Protein AF-A0A9N8MBY2-F1 (afdb_monomer_lite)

Secondary structure (DSSP, 8-state):
---S-SSHHHHHHHHT-TT--HHHHHHEEEEEEEEEEGGGTS---TTS-SEEEEEE-TTHHHHSS-TTHHHHTTGGGG-SSS--------TTSS-EEEEEETTTEEEEEEEETTEEEEEEEEEETTEEEEEEEEE---

Organism: Xanthomonas campestris pv. juglandis (NCBI:txid195709)

Radius of gyration: 15.11 Å; chains: 1; bounding box: 39×31×39 Å

Foldseek 3Di:
DDFQDLQPLSLLVQCLDPVDVPSVQVQADAFAKEKEQPVVPDDDDPPDDRIDIDTHHDCRNVPPDNSNQCVQQVVSVVSPPDDDDFDQDGNVRWTWDWDQDPQRKIWIWTHDDQQIWIFIWHDDPSHIHGRYIYGRRD

pLDDT: mean 80.72, std 13.34, range [42.59, 94.88]

Structure (mmCIF, N/CA/C/O backbone):
data_AF-A0A9N8MBY2-F1
#
_entry.id   AF-A0A9N8MBY2-F1
#
loop_
_atom_site.group_PDB
_atom_site.id
_atom_site.type_symbol
_atom_site.label_atom_id
_atom_site.label_alt_id
_atom_site.label_comp_id
_atom_site.label_asym_id
_atom_site.label_entity_id
_atom_site.label_seq_id
_atom_site.pdbx_PDB_ins_code
_atom_site.Cartn_x
_atom_site.Cartn_y
_atom_site.Cartn_z
_atom_site.occupancy
_atom_site.B_iso_or_equiv
_atom_site.auth_seq_id
_atom_site.auth_comp_id
_atom_site.auth_asym_id
_atom_site.auth_atom_id
_atom_site.pdbx_PDB_model_num
ATOM 1 N N . MET A 1 1 ? 0.343 3.918 19.595 1.00 65.56 1 MET A N 1
ATOM 2 C CA . MET A 1 1 ? -0.724 4.182 18.604 1.00 65.56 1 MET A CA 1
ATOM 3 C C . MET A 1 1 ? -1.825 3.151 18.801 1.00 65.56 1 MET A C 1
ATOM 5 O O . MET A 1 1 ? -1.483 2.016 19.108 1.00 65.56 1 MET A O 1
ATOM 9 N N . SER A 1 2 ? -3.103 3.513 18.666 1.00 85.31 2 SER A N 1
ATOM 10 C CA . SER A 1 2 ? -4.199 2.530 18.703 1.00 85.31 2 SER A CA 1
ATOM 11 C C . SER A 1 2 ? -4.466 1.974 17.305 1.00 85.31 2 SER A C 1
ATOM 13 O O . SER A 1 2 ? -4.315 2.693 16.319 1.00 85.31 2 SER A O 1
ATOM 15 N N . CYS A 1 3 ? -4.862 0.707 17.228 1.00 89.00 3 CYS A N 1
ATOM 16 C CA . CYS A 1 3 ? -5.259 0.050 15.989 1.00 89.00 3 CYS A CA 1
ATOM 17 C C . CYS A 1 3 ? -6.466 0.766 15.353 1.00 89.00 3 CYS A C 1
ATOM 19 O O . CYS A 1 3 ? -7.498 0.871 16.020 1.00 89.00 3 CYS A O 1
ATOM 21 N N . PRO A 1 4 ? -6.407 1.223 14.091 1.00 87.00 4 PRO A N 1
ATOM 22 C CA . PRO A 1 4 ? -7.522 1.908 13.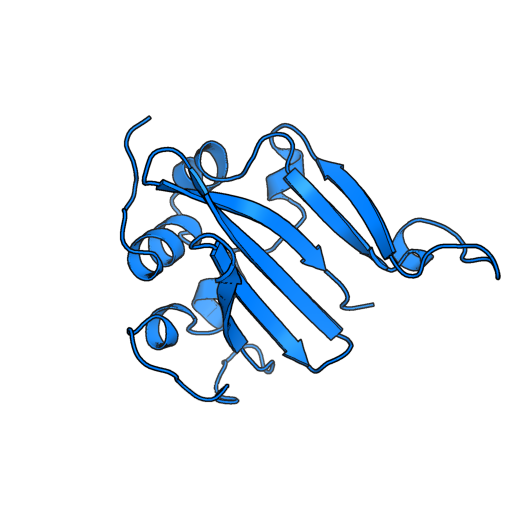440 1.00 87.00 4 PRO A CA 1
ATOM 23 C C . PRO A 1 4 ? -8.686 0.951 13.171 1.00 87.00 4 PRO A C 1
ATOM 25 O O . PRO A 1 4 ? -9.839 1.358 13.282 1.00 87.00 4 PRO A O 1
ATOM 28 N N . SER A 1 5 ? -8.393 -0.312 12.842 1.00 88.50 5 SER A N 1
ATOM 29 C CA . SER A 1 5 ? -9.358 -1.408 12.794 1.00 88.50 5 SER A CA 1
ATOM 30 C C . SER A 1 5 ? -8.650 -2.764 12.710 1.00 88.50 5 SER A C 1
ATOM 32 O O . SER A 1 5 ? -7.564 -2.876 12.139 1.00 88.50 5 SER A O 1
ATOM 34 N N . LYS A 1 6 ? -9.296 -3.805 13.248 1.00 88.81 6 LYS A N 1
ATOM 35 C CA . LYS A 1 6 ? -8.918 -5.211 13.021 1.00 88.81 6 LYS A CA 1
ATOM 36 C C . LYS A 1 6 ? -9.553 -5.778 11.750 1.00 88.81 6 LYS A C 1
ATOM 38 O O . LYS A 1 6 ? -9.030 -6.740 11.187 1.00 88.81 6 LYS A O 1
ATOM 43 N N . ASP A 1 7 ? -10.667 -5.197 11.315 1.00 88.25 7 ASP A N 1
ATOM 44 C CA . ASP A 1 7 ? -11.311 -5.507 10.043 1.00 88.25 7 ASP A CA 1
ATOM 45 C C . ASP A 1 7 ? -10.541 -4.845 8.891 1.00 88.25 7 ASP A C 1
ATOM 47 O O . ASP A 1 7 ? -10.187 -3.665 8.971 1.00 88.25 7 ASP A O 1
ATOM 51 N N . PHE A 1 8 ? -10.258 -5.616 7.839 1.00 86.75 8 PHE A N 1
ATOM 52 C CA . PHE A 1 8 ? -9.413 -5.161 6.735 1.00 86.75 8 PHE A CA 1
ATOM 53 C C . PHE A 1 8 ? -10.098 -4.078 5.896 1.00 86.75 8 PHE A C 1
ATOM 55 O O . PHE A 1 8 ? -9.465 -3.075 5.575 1.00 86.75 8 PHE A O 1
ATOM 62 N N . GLY A 1 9 ? -11.395 -4.221 5.605 1.00 85.56 9 GLY A N 1
ATOM 63 C CA . GLY A 1 9 ? -12.136 -3.243 4.802 1.00 85.56 9 GLY A CA 1
ATOM 64 C C . GLY A 1 9 ? -12.229 -1.885 5.490 1.00 85.56 9 GLY A C 1
ATOM 65 O O . GLY A 1 9 ? -11.926 -0.854 4.892 1.00 85.56 9 GLY A O 1
ATOM 66 N N . THR A 1 10 ? -12.542 -1.891 6.784 1.00 88.25 10 THR A N 1
ATOM 67 C CA . THR A 1 10 ? -12.584 -0.683 7.615 1.00 88.25 10 THR A CA 1
ATOM 68 C C . THR A 1 10 ? -11.207 -0.023 7.728 1.00 88.25 10 THR A C 1
ATOM 70 O O . THR A 1 10 ? -11.107 1.204 7.702 1.00 88.25 10 THR A O 1
ATOM 73 N N . LEU A 1 11 ? -10.129 -0.812 7.849 1.00 90.00 11 LEU A N 1
ATOM 74 C CA . LEU A 1 11 ? -8.772 -0.265 7.804 1.00 90.00 11 LEU A CA 1
ATOM 75 C C . LEU A 1 11 ? -8.503 0.392 6.450 1.00 90.00 11 LEU A C 1
ATOM 77 O O . LEU A 1 11 ? -8.063 1.536 6.439 1.00 90.00 11 LEU A O 1
ATOM 81 N N . LEU A 1 12 ? -8.781 -0.289 5.336 1.00 88.50 12 LEU A N 1
ATOM 82 C CA . LEU A 1 12 ? -8.539 0.246 3.997 1.00 88.50 12 LEU A CA 1
ATOM 83 C C . LEU A 1 12 ? -9.280 1.565 3.759 1.00 88.50 12 LEU A C 1
ATOM 85 O O . LEU A 1 12 ? -8.686 2.496 3.222 1.00 88.50 12 LEU A O 1
ATOM 89 N N . GLN A 1 13 ? -10.535 1.679 4.205 1.00 87.25 13 GLN A N 1
ATOM 90 C CA . GLN A 1 13 ? -11.303 2.927 4.120 1.00 87.25 13 GLN A CA 1
ATOM 91 C C . GLN A 1 13 ? -10.586 4.084 4.822 1.00 87.25 13 GLN A C 1
ATOM 93 O O . GLN A 1 13 ? -10.386 5.140 4.227 1.00 87.25 13 GLN A O 1
ATOM 98 N N . ARG A 1 14 ? -10.145 3.870 6.068 1.00 89.25 14 ARG A N 1
ATOM 99 C CA . ARG A 1 14 ? -9.405 4.882 6.839 1.00 89.25 14 ARG A CA 1
ATOM 100 C C . ARG A 1 14 ? -8.027 5.167 6.249 1.00 89.25 14 ARG A C 1
ATOM 102 O O . ARG A 1 14 ? -7.580 6.303 6.230 1.00 89.25 14 ARG A O 1
ATOM 109 N N . TYR A 1 15 ? -7.355 4.135 5.753 1.00 88.88 15 TYR A N 1
ATOM 110 C CA . TYR A 1 15 ? -6.037 4.239 5.139 1.00 88.88 15 TYR A CA 1
ATOM 111 C C . TYR A 1 15 ? -6.075 5.046 3.831 1.00 88.88 15 TYR A C 1
ATOM 113 O O . TYR A 1 15 ? -5.127 5.761 3.518 1.00 88.88 15 TYR A O 1
ATOM 121 N N . ALA A 1 16 ? -7.175 4.981 3.081 1.00 87.12 16 ALA A N 1
ATOM 122 C CA . ALA A 1 16 ? -7.376 5.720 1.838 1.00 87.12 16 ALA A CA 1
ATOM 123 C C . ALA A 1 16 ? -7.951 7.137 2.028 1.00 87.12 16 ALA A C 1
ATOM 125 O O . ALA A 1 16 ? -8.082 7.871 1.048 1.00 87.12 16 ALA A O 1
ATOM 126 N N . ASP A 1 17 ? -8.301 7.538 3.255 1.00 86.38 17 ASP A N 1
ATOM 127 C CA . ASP A 1 17 ? -8.919 8.839 3.513 1.00 86.38 17 ASP A CA 1
ATOM 128 C C . ASP A 1 17 ? -7.932 9.984 3.233 1.00 86.38 17 ASP A C 1
ATOM 130 O O . ASP A 1 17 ? -6.926 10.163 3.924 1.00 86.38 17 ASP A O 1
ATOM 134 N N . SER A 1 18 ? -8.194 10.783 2.200 1.00 81.81 18 SER A N 1
ATOM 135 C CA . SER A 1 18 ? -7.337 11.914 1.838 1.00 81.81 18 SER A CA 1
ATOM 136 C C . SER A 1 18 ? -7.295 13.006 2.910 1.00 81.81 18 SER A C 1
ATOM 138 O O . SER A 1 18 ? -6.322 13.753 2.951 1.00 81.81 18 SER A O 1
ATOM 140 N N . ALA A 1 19 ? -8.321 13.105 3.762 1.00 84.94 19 ALA A N 1
ATOM 141 C CA . ALA A 1 19 ? -8.376 14.080 4.848 1.00 84.94 19 ALA A CA 1
ATOM 142 C C . ALA A 1 19 ? -7.603 13.631 6.102 1.00 84.94 19 ALA A C 1
ATOM 144 O O . ALA A 1 19 ? -7.270 14.474 6.933 1.00 84.94 19 ALA A O 1
ATOM 145 N N . ASP A 1 20 ? -7.280 12.337 6.227 1.00 85.81 20 ASP A N 1
ATOM 146 C CA . ASP A 1 20 ? -6.536 11.776 7.358 1.00 85.81 20 ASP A CA 1
ATOM 147 C C . ASP A 1 20 ? -5.322 10.957 6.887 1.00 85.81 20 ASP A C 1
ATOM 149 O O . ASP A 1 20 ? -5.400 9.775 6.550 1.00 85.81 20 ASP A O 1
ATOM 153 N N . GLU A 1 21 ? -4.147 11.588 6.876 1.00 86.56 21 GLU A N 1
ATOM 154 C CA . GLU A 1 21 ? -2.887 10.898 6.580 1.00 86.56 21 GLU A CA 1
ATOM 155 C C . GLU A 1 21 ? -2.262 10.177 7.784 1.00 86.56 21 GLU A C 1
ATOM 157 O O . GLU A 1 21 ? -1.284 9.443 7.613 1.00 86.56 21 GLU A O 1
ATOM 162 N N . SER A 1 22 ? -2.800 10.353 8.996 1.00 90.00 22 SER A N 1
ATOM 163 C CA . SER A 1 22 ? -2.202 9.791 10.214 1.00 90.00 22 SER A CA 1
ATOM 164 C C . SER A 1 22 ? -2.187 8.262 10.178 1.00 90.00 22 SER A C 1
ATOM 166 O O . SER A 1 22 ? -1.189 7.635 10.541 1.00 90.00 22 SER A O 1
ATOM 168 N N . VAL A 1 23 ? -3.249 7.661 9.634 1.00 91.00 23 VAL A N 1
ATOM 169 C CA . VAL A 1 23 ? -3.356 6.213 9.451 1.00 91.00 23 VAL A CA 1
ATOM 170 C C . VAL A 1 23 ? -2.275 5.718 8.496 1.00 91.00 23 VAL A C 1
ATOM 172 O O . VAL A 1 23 ? -1.570 4.766 8.820 1.00 91.00 23 VAL A O 1
ATOM 175 N N . ARG A 1 24 ? -2.058 6.394 7.363 1.00 90.44 24 ARG A N 1
ATOM 176 C CA . ARG A 1 24 ? -0.995 6.018 6.417 1.00 90.44 24 ARG A CA 1
ATOM 177 C C . ARG A 1 24 ? 0.385 6.116 7.048 1.00 90.44 24 ARG A C 1
ATOM 179 O O . ARG A 1 24 ? 1.179 5.187 6.935 1.00 90.44 24 ARG A O 1
ATOM 186 N N . ARG A 1 25 ? 0.661 7.203 7.769 1.00 91.19 25 ARG A N 1
ATOM 187 C CA . ARG A 1 25 ? 1.950 7.409 8.448 1.00 91.19 25 ARG A CA 1
ATOM 188 C C . ARG A 1 25 ? 2.262 6.302 9.449 1.00 91.19 25 ARG A C 1
ATOM 190 O O . ARG A 1 25 ? 3.406 5.862 9.530 1.00 91.19 25 ARG A O 1
ATOM 197 N N . SER A 1 26 ? 1.260 5.848 10.194 1.00 92.19 26 SER A N 1
ATOM 198 C CA . SER A 1 26 ? 1.451 4.898 11.295 1.00 92.19 26 SER A CA 1
ATOM 199 C C . SER A 1 26 ? 1.254 3.433 10.925 1.00 92.19 26 SER A C 1
ATOM 201 O O . SER A 1 26 ? 1.745 2.574 11.653 1.00 92.19 26 SER A O 1
ATOM 203 N N . PHE A 1 27 ? 0.553 3.148 9.827 1.00 92.75 27 PHE A N 1
ATOM 204 C CA . PHE A 1 27 ? 0.226 1.790 9.378 1.00 92.75 27 PHE A CA 1
ATOM 205 C C . PHE A 1 27 ? 0.833 1.450 8.011 1.00 92.75 27 PHE A C 1
ATOM 207 O O . PHE A 1 27 ? 0.401 0.512 7.349 1.00 92.75 27 PHE A O 1
ATOM 214 N N . THR A 1 28 ? 1.873 2.184 7.617 1.00 92.88 28 THR A N 1
ATOM 215 C CA . THR A 1 28 ? 2.831 1.782 6.579 1.00 92.88 28 THR A CA 1
ATOM 216 C C . THR A 1 28 ? 4.143 1.442 7.260 1.00 92.88 28 THR A C 1
ATOM 218 O O . THR A 1 28 ? 4.639 2.265 8.038 1.00 92.88 28 THR A O 1
ATOM 221 N N . ASP A 1 29 ? 4.700 0.270 6.962 1.00 93.06 29 ASP A N 1
ATOM 222 C CA . ASP A 1 29 ? 5.992 -0.156 7.494 1.00 93.06 29 ASP A CA 1
ATOM 223 C C . ASP A 1 29 ? 7.083 0.892 7.199 1.00 93.06 29 ASP A C 1
ATOM 225 O O . ASP A 1 29 ? 7.087 1.550 6.158 1.00 93.06 29 ASP A O 1
ATOM 229 N N . ASP A 1 30 ? 7.998 1.070 8.151 1.00 93.12 30 ASP A N 1
ATOM 230 C CA . ASP A 1 30 ? 9.186 1.914 8.021 1.00 93.12 30 ASP A CA 1
ATOM 231 C C . ASP A 1 30 ? 10.416 1.071 8.373 1.00 93.12 30 ASP A C 1
ATOM 233 O O . ASP A 1 30 ? 10.627 0.784 9.557 1.00 93.12 30 ASP A O 1
ATOM 237 N N . PRO A 1 31 ? 11.216 0.629 7.389 1.00 94.56 31 PRO A N 1
ATOM 238 C CA . PRO A 1 31 ? 11.088 0.885 5.950 1.00 94.56 31 PRO A CA 1
ATOM 239 C C . PRO A 1 31 ? 9.930 0.130 5.273 1.00 94.56 31 PRO A C 1
ATOM 241 O O . PRO A 1 31 ? 9.605 -0.987 5.667 1.00 94.56 31 PRO A O 1
ATOM 244 N N . LEU A 1 32 ? 9.395 0.710 4.194 1.00 94.44 32 LEU A N 1
ATOM 245 C CA . LEU A 1 32 ? 8.491 0.051 3.246 1.00 94.44 32 LEU A CA 1
ATOM 246 C C . LEU A 1 32 ? 9.300 -0.603 2.122 1.00 94.44 32 LEU A C 1
ATOM 248 O O . LEU A 1 32 ? 10.153 0.056 1.521 1.00 94.44 32 LEU A O 1
ATOM 252 N N . ASP A 1 33 ? 8.987 -1.851 1.789 1.00 94.88 33 ASP A N 1
ATOM 253 C CA . ASP A 1 33 ? 9.525 -2.507 0.598 1.00 94.88 33 ASP A CA 1
ATOM 254 C C . ASP A 1 33 ? 8.779 -2.010 -0.659 1.00 94.88 33 ASP A C 1
ATOM 256 O O . ASP A 1 33 ? 7.564 -2.176 -0.780 1.00 94.88 33 ASP A O 1
ATOM 260 N N . TYR A 1 34 ? 9.505 -1.385 -1.590 1.00 92.75 34 TYR A N 1
ATOM 261 C CA . TYR A 1 34 ? 8.990 -0.870 -2.860 1.00 92.75 34 TYR A CA 1
ATOM 262 C C . TYR A 1 34 ? 9.658 -1.544 -4.052 1.00 92.75 34 TYR A C 1
ATOM 264 O O . TYR A 1 34 ? 10.883 -1.491 -4.184 1.00 92.75 34 TYR A O 1
ATOM 272 N N . GLU A 1 35 ? 8.847 -2.110 -4.934 1.00 92.38 35 GLU A N 1
ATOM 273 C CA . GLU A 1 35 ? 9.281 -2.794 -6.144 1.00 92.38 35 GLU A CA 1
ATOM 274 C C . GLU A 1 35 ? 8.716 -2.149 -7.413 1.00 92.38 35 GLU A C 1
ATOM 276 O O . GLU A 1 35 ? 7.540 -1.789 -7.459 1.00 92.38 35 GLU A O 1
ATOM 281 N N . VAL A 1 36 ? 9.568 -2.041 -8.432 1.00 90.88 36 VAL A N 1
ATOM 282 C CA . VAL A 1 36 ? 9.271 -1.488 -9.765 1.00 90.88 36 VAL A CA 1
ATOM 283 C C . VAL A 1 36 ? 10.011 -2.278 -10.851 1.00 90.88 36 VAL A C 1
ATOM 285 O O . VAL A 1 36 ? 10.971 -2.980 -10.510 1.00 90.88 36 VAL A O 1
ATOM 288 N N . PRO A 1 37 ? 9.641 -2.175 -12.141 1.00 90.50 37 PRO A N 1
ATOM 289 C CA . PRO A 1 37 ? 10.430 -2.742 -13.225 1.00 90.50 37 PRO A CA 1
ATOM 290 C C . PRO A 1 37 ? 11.831 -2.134 -13.243 1.00 90.50 37 PRO A C 1
ATOM 292 O O . PRO A 1 37 ? 11.999 -0.931 -13.018 1.00 90.50 37 PRO A O 1
ATOM 295 N N . THR A 1 38 ? 12.848 -2.949 -13.506 1.00 91.00 38 THR A N 1
ATOM 296 C CA . THR A 1 38 ? 14.245 -2.498 -13.432 1.00 91.00 38 THR A CA 1
ATOM 297 C C . THR A 1 38 ? 14.533 -1.340 -14.390 1.00 91.00 38 THR A C 1
ATOM 299 O O . THR A 1 38 ? 15.201 -0.386 -13.987 1.00 91.00 38 THR A O 1
ATOM 302 N N . HIS A 1 39 ? 13.950 -1.346 -15.595 1.00 88.81 39 HIS A N 1
ATOM 303 C CA . HIS A 1 39 ? 14.116 -0.284 -16.592 1.00 88.81 39 HIS A CA 1
ATOM 304 C C . HIS A 1 39 ? 13.654 1.107 -16.127 1.00 88.81 39 HIS A C 1
ATOM 306 O O . HIS A 1 39 ? 14.103 2.112 -16.681 1.00 88.81 39 HIS A O 1
ATOM 312 N N . THR A 1 40 ? 12.784 1.191 -15.112 1.00 86.62 40 THR A N 1
ATOM 313 C CA . THR A 1 40 ? 12.331 2.474 -14.538 1.00 86.62 40 THR A CA 1
ATOM 314 C C . THR A 1 40 ? 13.390 3.129 -13.646 1.00 86.62 40 THR A C 1
ATOM 316 O O . THR A 1 40 ? 13.333 4.331 -13.384 1.00 86.62 40 THR A O 1
ATOM 319 N N . VAL A 1 41 ? 14.367 2.349 -13.174 1.00 87.44 41 VAL A N 1
ATOM 320 C CA . VAL A 1 41 ? 15.425 2.796 -12.256 1.00 87.44 41 VAL A CA 1
ATOM 321 C C . VAL A 1 41 ? 16.773 2.859 -12.961 1.00 87.44 41 VAL A C 1
ATOM 323 O O . VAL A 1 41 ? 17.547 3.792 -12.743 1.00 87.44 41 VAL A O 1
ATOM 326 N N . GLU A 1 42 ? 17.066 1.875 -13.804 1.00 88.81 42 GLU A N 1
ATOM 327 C CA . GLU A 1 42 ? 18.351 1.743 -14.475 1.00 88.81 42 GLU A CA 1
ATOM 328 C C . GLU A 1 42 ? 18.212 1.086 -15.845 1.00 88.81 42 GLU A C 1
ATOM 330 O O . GLU A 1 42 ? 17.195 0.495 -16.182 1.00 88.81 42 GLU A O 1
ATOM 335 N N . LYS A 1 43 ? 19.261 1.173 -16.663 1.00 89.31 43 LYS A N 1
ATOM 336 C CA . LYS A 1 43 ? 19.265 0.491 -17.954 1.00 89.31 43 LYS A CA 1
ATOM 337 C C . LYS A 1 43 ? 19.380 -1.020 -17.740 1.00 89.31 43 LYS A C 1
ATOM 339 O O . LYS A 1 43 ? 20.407 -1.489 -17.255 1.00 89.31 43 LYS A O 1
ATOM 344 N N . GLU A 1 44 ? 18.367 -1.761 -18.173 1.00 88.31 44 GLU A N 1
ATOM 345 C CA . GLU A 1 44 ? 18.372 -3.222 -18.125 1.00 88.31 44 GLU A CA 1
ATOM 346 C C . GLU A 1 44 ? 19.491 -3.825 -18.990 1.00 88.31 44 GLU A C 1
ATOM 348 O O . GLU A 1 44 ? 19.819 -3.348 -20.082 1.00 88.31 44 GLU A O 1
ATOM 353 N N . THR A 1 45 ? 20.082 -4.895 -18.466 1.00 90.19 45 THR A N 1
ATOM 354 C CA . THR A 1 45 ? 21.071 -5.749 -19.129 1.00 90.19 45 THR A CA 1
ATOM 355 C C . THR A 1 45 ? 20.567 -7.188 -19.135 1.00 90.19 45 THR A C 1
ATOM 357 O O . THR A 1 45 ? 19.684 -7.529 -18.351 1.00 90.19 45 THR A O 1
ATOM 360 N N . ASP A 1 46 ? 21.181 -8.065 -19.931 1.00 88.69 46 ASP A N 1
ATOM 361 C CA . ASP A 1 46 ? 20.807 -9.491 -19.996 1.00 88.69 46 ASP A CA 1
ATOM 362 C C . ASP A 1 46 ? 20.902 -10.222 -18.639 1.00 88.69 46 ASP A C 1
ATOM 364 O O . ASP A 1 46 ? 20.351 -11.306 -18.466 1.00 88.69 46 ASP A O 1
ATOM 368 N N . THR A 1 47 ? 21.616 -9.641 -17.669 1.00 91.06 47 THR A N 1
ATOM 369 C CA . THR A 1 47 ? 21.776 -10.171 -16.306 1.00 91.06 47 THR A CA 1
ATOM 370 C C . THR A 1 47 ? 20.962 -9.428 -15.250 1.00 91.06 47 THR A C 1
ATOM 372 O O . THR A 1 47 ? 20.984 -9.820 -14.082 1.00 91.06 47 THR A O 1
ATOM 375 N N . SER A 1 48 ? 20.289 -8.338 -15.622 1.00 89.62 48 SER A N 1
ATOM 376 C CA . SER A 1 48 ? 19.486 -7.554 -14.688 1.00 89.62 48 SER A CA 1
ATOM 377 C C . SER A 1 48 ? 18.268 -8.365 -14.223 1.00 89.62 48 SER A C 1
ATOM 379 O O . SER A 1 48 ? 17.675 -9.095 -15.020 1.00 89.62 48 SER A O 1
ATOM 381 N N . PRO A 1 49 ? 17.867 -8.262 -12.943 1.00 91.62 49 PRO A N 1
ATOM 382 C CA . PRO A 1 49 ? 16.597 -8.827 -12.503 1.00 91.62 49 PRO A CA 1
ATOM 383 C C . PRO A 1 49 ? 15.437 -8.130 -13.224 1.00 91.62 49 PRO A C 1
ATOM 385 O O . PRO A 1 49 ? 15.563 -6.978 -13.635 1.00 91.62 49 PRO A O 1
ATOM 388 N N . ALA A 1 50 ? 14.289 -8.800 -13.334 1.00 89.25 50 ALA A N 1
ATOM 389 C CA . ALA A 1 50 ? 13.094 -8.208 -13.946 1.00 89.25 50 ALA A CA 1
ATOM 390 C C . ALA A 1 50 ? 12.555 -7.006 -13.147 1.00 89.25 50 ALA A C 1
ATOM 392 O O . ALA A 1 50 ? 12.026 -6.056 -13.718 1.00 89.25 50 ALA A O 1
ATOM 393 N N . THR A 1 51 ? 12.704 -7.040 -11.821 1.00 91.94 51 THR A N 1
ATOM 394 C CA . THR A 1 51 ? 12.257 -5.977 -10.922 1.00 91.94 51 THR A CA 1
ATOM 395 C C . THR A 1 51 ? 13.371 -5.524 -9.990 1.00 91.94 51 THR A C 1
ATOM 397 O O . THR A 1 51 ? 14.257 -6.292 -9.602 1.00 91.94 51 THR A O 1
ATOM 400 N N . HIS A 1 52 ? 13.294 -4.260 -9.588 1.00 92.38 52 HIS A N 1
ATOM 401 C CA . HIS A 1 52 ? 14.187 -3.645 -8.625 1.00 92.38 52 HIS A CA 1
ATOM 402 C C . HIS A 1 52 ? 13.451 -3.406 -7.299 1.00 92.38 52 HIS A C 1
ATOM 404 O O . HIS A 1 52 ? 12.489 -2.639 -7.234 1.00 92.38 52 HIS A O 1
ATOM 410 N N . LEU A 1 53 ? 13.947 -4.012 -6.214 1.00 93.25 53 LEU A N 1
ATOM 411 C CA . LEU A 1 53 ? 13.415 -3.846 -4.859 1.00 93.25 53 LEU A CA 1
ATOM 412 C C . LEU A 1 53 ? 14.228 -2.810 -4.069 1.00 93.25 53 LEU A C 1
ATOM 414 O O . LEU A 1 53 ? 15.449 -2.899 -3.962 1.00 93.25 53 LEU A O 1
ATOM 418 N N . SER A 1 54 ? 13.546 -1.843 -3.460 1.00 93.50 54 SER A N 1
ATOM 419 C CA . SER A 1 54 ? 14.147 -0.778 -2.650 1.00 93.50 54 SER A CA 1
ATOM 420 C C . SER A 1 54 ? 13.412 -0.589 -1.325 1.00 93.50 54 SER A C 1
ATOM 422 O O . SER A 1 54 ? 12.211 -0.821 -1.238 1.00 93.50 54 SER A O 1
ATOM 424 N N . LYS A 1 55 ? 14.118 -0.124 -0.289 1.00 94.50 55 LYS A N 1
ATOM 425 C CA . LYS A 1 55 ? 13.524 0.221 1.012 1.00 94.50 55 LYS A CA 1
ATOM 426 C C . LYS A 1 55 ? 13.307 1.722 1.124 1.00 94.50 55 LYS A C 1
ATOM 428 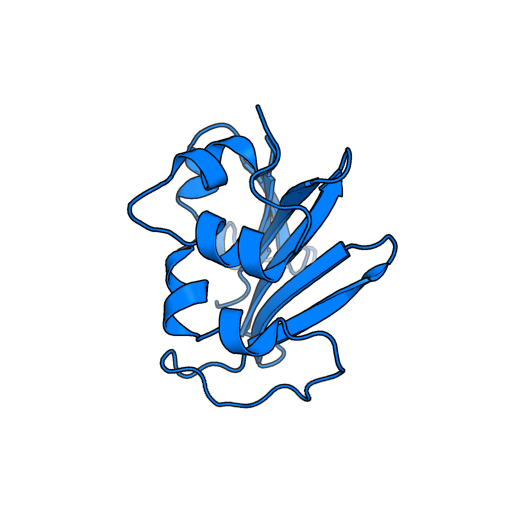O O . LYS A 1 55 ? 14.255 2.495 0.997 1.00 94.50 55 LYS A O 1
ATOM 433 N N . ARG A 1 56 ? 12.067 2.138 1.378 1.00 92.69 56 ARG A N 1
ATOM 434 C CA . ARG A 1 56 ? 11.662 3.548 1.473 1.00 92.69 56 ARG A CA 1
ATOM 435 C C . ARG A 1 56 ? 11.355 3.907 2.917 1.00 92.69 56 ARG A C 1
ATOM 437 O O . ARG A 1 56 ? 10.557 3.242 3.570 1.00 92.69 56 ARG A O 1
ATOM 444 N N . THR A 1 57 ? 11.997 4.956 3.413 1.00 92.56 57 THR A N 1
ATOM 445 C CA . THR A 1 57 ? 11.927 5.366 4.820 1.00 92.56 57 THR A CA 1
ATOM 446 C C . THR A 1 57 ? 11.281 6.734 4.978 1.00 92.56 57 THR A C 1
ATOM 448 O O . THR A 1 57 ? 11.210 7.534 4.036 1.00 92.56 57 THR A O 1
ATOM 451 N N . GLY A 1 58 ? 10.790 7.016 6.186 1.00 91.00 58 GLY A N 1
ATOM 452 C CA . GLY A 1 58 ? 10.167 8.305 6.493 1.00 91.00 58 GLY A CA 1
ATOM 453 C C . GLY A 1 58 ? 8.987 8.616 5.565 1.00 91.00 58 GLY A C 1
ATOM 454 O O . GLY A 1 58 ? 8.291 7.706 5.126 1.00 91.00 58 GLY A O 1
ATOM 455 N N . LEU A 1 59 ? 8.756 9.893 5.252 1.00 88.94 59 LEU A N 1
ATOM 456 C CA . LEU A 1 59 ? 7.591 10.317 4.458 1.00 88.94 59 LEU A CA 1
ATOM 457 C C . LEU A 1 59 ? 7.671 9.950 2.976 1.00 88.94 59 LEU A C 1
ATOM 459 O O . LEU A 1 59 ? 6.627 9.787 2.353 1.00 88.94 59 LEU A O 1
ATOM 463 N N . SER A 1 60 ? 8.874 9.727 2.441 1.00 88.19 60 SER A N 1
ATOM 464 C CA . SER A 1 60 ? 9.069 9.361 1.030 1.00 88.19 60 SER A CA 1
ATOM 465 C C . SER A 1 60 ? 8.318 8.084 0.632 1.00 88.19 60 SER A C 1
ATOM 467 O O . SER A 1 60 ? 7.860 7.951 -0.499 1.00 88.19 60 SER A O 1
ATOM 469 N N . ARG A 1 61 ? 8.103 7.159 1.581 1.00 88.69 61 ARG A N 1
ATOM 470 C CA . ARG A 1 61 ? 7.315 5.938 1.347 1.00 88.69 61 ARG A CA 1
ATOM 471 C C . ARG A 1 61 ? 5.840 6.211 1.032 1.00 88.69 61 ARG A C 1
ATOM 473 O O . ARG A 1 61 ? 5.161 5.342 0.501 1.00 88.69 61 ARG A O 1
ATOM 480 N N . LEU A 1 62 ? 5.335 7.400 1.367 1.00 86.69 62 LEU A N 1
ATOM 481 C CA . LEU A 1 62 ? 3.947 7.801 1.143 1.00 86.69 62 LEU A CA 1
ATOM 482 C C . LEU A 1 62 ? 3.733 8.505 -0.204 1.00 86.69 62 LEU A C 1
ATOM 484 O O . LEU A 1 62 ? 2.603 8.585 -0.665 1.00 86.69 62 LEU A O 1
ATOM 488 N N . GLU A 1 63 ? 4.792 9.004 -0.838 1.00 81.56 63 GLU A N 1
ATOM 489 C CA . GLU A 1 63 ? 4.696 9.799 -2.073 1.00 81.56 63 GLU A CA 1
ATOM 490 C C . GLU A 1 63 ? 4.600 8.931 -3.331 1.00 81.56 63 GLU A C 1
ATOM 492 O O . GLU A 1 63 ? 4.071 9.357 -4.353 1.00 81.56 63 GLU A O 1
ATOM 497 N N . LEU A 1 64 ? 5.090 7.696 -3.246 1.00 70.62 64 LEU A N 1
ATOM 498 C CA . LEU A 1 64 ? 5.261 6.800 -4.389 1.00 70.62 64 LEU A CA 1
ATOM 499 C C . LEU A 1 64 ? 3.954 6.151 -4.864 1.00 70.62 64 LEU A C 1
ATOM 501 O O . LEU A 1 64 ? 3.937 5.510 -5.910 1.00 70.62 64 LEU A O 1
ATOM 505 N N . PHE A 1 65 ? 2.857 6.312 -4.114 1.00 70.44 65 PHE A N 1
ATOM 506 C CA . PHE A 1 65 ? 1.614 5.591 -4.379 1.00 70.44 65 PHE A CA 1
ATOM 507 C C . PHE A 1 65 ? 0.373 6.448 -4.144 1.00 70.44 65 PHE A C 1
ATOM 509 O O . PHE A 1 65 ? 0.158 6.937 -3.031 1.00 70.44 65 PHE A O 1
ATOM 516 N N . PRO A 1 66 ? -0.522 6.575 -5.137 1.00 70.50 66 PRO A N 1
ATOM 517 C CA . PRO A 1 66 ? -1.767 7.306 -4.960 1.00 70.50 66 PRO A CA 1
ATOM 518 C C . PRO A 1 66 ? -2.798 6.436 -4.230 1.00 70.50 66 PRO A C 1
ATOM 520 O O . PRO A 1 66 ? -3.652 5.801 -4.838 1.00 70.50 66 PRO A O 1
ATOM 523 N N . TYR A 1 67 ? -2.778 6.458 -2.897 1.00 71.69 67 TYR A N 1
ATOM 524 C CA . TYR A 1 67 ? -3.752 5.751 -2.044 1.00 71.69 67 TYR A CA 1
ATOM 525 C C . TYR A 1 67 ? -5.222 6.111 -2.336 1.00 71.69 67 TYR A C 1
ATOM 527 O O . TYR A 1 67 ? -6.133 5.366 -1.982 1.00 71.69 67 TYR A O 1
ATOM 535 N N . ARG A 1 68 ? -5.457 7.231 -3.031 1.00 67.69 68 ARG A N 1
ATOM 536 C CA . ARG A 1 68 ? -6.767 7.626 -3.569 1.00 67.69 68 ARG A CA 1
ATOM 537 C C . ARG A 1 68 ? -7.393 6.566 -4.486 1.00 67.69 68 ARG A C 1
ATOM 539 O O . ARG A 1 68 ? -8.615 6.440 -4.496 1.00 67.69 68 ARG A O 1
ATOM 546 N N . TYR A 1 69 ? -6.582 5.743 -5.160 1.00 72.94 69 TYR A N 1
ATOM 547 C CA . TYR A 1 69 ? -7.085 4.701 -6.057 1.00 72.94 69 TYR A CA 1
ATOM 548 C C . TYR A 1 69 ? -7.946 3.654 -5.347 1.00 72.94 69 TYR A C 1
ATOM 550 O O . TYR A 1 69 ? -8.857 3.118 -5.970 1.00 72.94 69 TYR A O 1
ATOM 558 N N . PHE A 1 70 ? -7.752 3.406 -4.044 1.00 77.69 70 PHE A N 1
ATOM 559 C CA . PHE A 1 70 ? -8.637 2.505 -3.293 1.00 77.69 70 PHE A CA 1
ATOM 560 C C . PHE A 1 70 ? -10.097 2.984 -3.303 1.00 77.69 70 PHE A C 1
ATOM 562 O O . PHE A 1 70 ? -11.022 2.176 -3.409 1.00 77.69 70 PHE A O 1
ATOM 569 N N . LYS A 1 71 ? -10.304 4.302 -3.210 1.00 74.81 71 LYS A N 1
ATOM 570 C CA . LYS A 1 71 ? -11.633 4.912 -3.249 1.00 74.81 71 LYS A CA 1
ATOM 571 C C . LYS A 1 71 ? -12.188 4.910 -4.668 1.00 74.81 71 LYS A C 1
ATOM 573 O O . LYS A 1 71 ? -13.295 4.422 -4.874 1.00 74.81 71 LYS A O 1
ATOM 578 N N . ASP A 1 72 ? -11.406 5.396 -5.628 1.00 72.31 72 ASP A N 1
ATOM 579 C CA . ASP A 1 72 ? -11.842 5.527 -7.024 1.00 72.31 72 ASP A CA 1
ATOM 580 C C . ASP A 1 72 ? -12.152 4.154 -7.650 1.00 72.31 72 ASP A C 1
ATOM 582 O O . ASP A 1 72 ? -13.057 4.011 -8.470 1.00 72.31 72 ASP A O 1
ATOM 586 N N . ALA A 1 73 ? -11.458 3.100 -7.211 1.00 70.81 73 ALA A N 1
ATOM 587 C CA . ALA A 1 73 ? -11.697 1.746 -7.692 1.00 70.81 73 ALA A CA 1
ATOM 588 C C . ALA A 1 73 ? -12.763 0.965 -6.910 1.00 70.81 73 ALA A C 1
ATOM 590 O O . ALA A 1 73 ? -12.949 -0.226 -7.169 1.00 70.81 73 ALA A O 1
ATOM 591 N N . LYS A 1 74 ? -13.454 1.614 -5.962 1.00 73.38 74 LYS A N 1
ATOM 592 C CA . LYS A 1 74 ? -14.490 1.003 -5.112 1.00 73.38 74 LYS A CA 1
ATOM 593 C C . LYS A 1 74 ? -14.011 -0.281 -4.430 1.00 73.38 74 LYS A C 1
ATOM 595 O O . LYS A 1 74 ? -14.749 -1.257 -4.311 1.00 73.38 74 LYS A O 1
ATOM 600 N N . VAL A 1 75 ? -12.757 -0.290 -3.966 1.00 74.81 75 VAL A N 1
ATOM 601 C CA . VAL A 1 75 ? -12.151 -1.474 -3.331 1.00 74.81 75 VAL A CA 1
ATOM 602 C C . VAL A 1 75 ? -12.951 -1.899 -2.102 1.00 74.81 75 VAL A C 1
ATOM 604 O O . VAL A 1 75 ? -13.093 -3.089 -1.842 1.00 74.81 75 VAL A O 1
ATOM 607 N N . PHE A 1 76 ? -13.529 -0.937 -1.382 1.00 75.06 76 PHE A N 1
ATOM 608 C CA . PHE A 1 76 ? -14.278 -1.170 -0.147 1.00 75.06 76 PHE A CA 1
ATOM 609 C C . PHE A 1 76 ? -15.532 -2.025 -0.339 1.00 75.06 76 PHE A C 1
ATOM 611 O O . PHE A 1 76 ? -15.846 -2.832 0.534 1.00 75.06 76 PHE A O 1
ATOM 618 N N . ASP A 1 77 ? -16.191 -1.908 -1.491 1.00 68.31 77 ASP A N 1
ATOM 619 C CA . ASP A 1 77 ? -17.401 -2.674 -1.815 1.00 68.31 77 ASP A CA 1
ATOM 620 C C . ASP A 1 77 ? -17.083 -4.163 -2.047 1.00 68.31 77 ASP A C 1
ATOM 622 O O . ASP A 1 77 ? -17.970 -5.013 -2.017 1.00 68.31 77 ASP A O 1
ATOM 626 N N . ARG A 1 78 ? -15.796 -4.487 -2.239 1.00 67.62 78 ARG A N 1
ATOM 627 C CA . ARG A 1 78 ? -15.281 -5.822 -2.574 1.00 67.62 78 ARG A CA 1
ATOM 628 C C . ARG A 1 78 ? -14.624 -6.543 -1.397 1.00 67.62 78 ARG A C 1
ATOM 630 O O . ARG A 1 78 ? -14.238 -7.697 -1.537 1.00 67.62 78 ARG A O 1
ATOM 637 N N . VAL A 1 79 ? -14.479 -5.890 -0.238 1.00 63.75 79 VAL A N 1
ATOM 638 C CA . VAL A 1 79 ? -13.822 -6.473 0.955 1.00 63.75 79 VAL A CA 1
ATOM 639 C C . VAL A 1 79 ? -14.779 -7.354 1.778 1.00 63.75 79 VAL A C 1
ATOM 641 O O . VAL A 1 79 ? -14.429 -7.813 2.866 1.00 63.75 79 VAL A O 1
ATOM 644 N N . VAL A 1 80 ? -15.996 -7.603 1.285 1.00 56.12 80 VAL A N 1
ATOM 645 C CA . VAL A 1 80 ? -16.972 -8.478 1.946 1.00 56.12 80 VAL A CA 1
ATOM 646 C C . VAL A 1 80 ? -16.419 -9.913 2.003 1.00 56.12 80 VAL A C 1
ATOM 648 O O . VAL A 1 80 ? -15.912 -10.413 1.000 1.00 56.12 80 VAL A O 1
ATOM 651 N N . PRO A 1 81 ? -16.491 -10.604 3.155 1.00 45.62 81 PRO A N 1
ATOM 652 C CA . PRO A 1 81 ? -15.976 -11.962 3.282 1.00 45.62 81 PRO A CA 1
ATOM 653 C C . PRO A 1 81 ? -16.790 -12.953 2.436 1.00 45.62 81 PRO A C 1
ATOM 655 O O . PRO A 1 81 ? -17.926 -13.290 2.757 1.00 45.62 81 PRO A O 1
ATOM 658 N N . GLY A 1 82 ? -16.170 -13.427 1.360 1.00 42.75 82 GLY A N 1
ATOM 659 C CA . GLY A 1 82 ? -16.674 -14.431 0.425 1.00 42.75 82 GLY A CA 1
ATOM 660 C C . GLY A 1 82 ? -15.912 -14.281 -0.888 1.00 42.75 82 GLY A C 1
ATOM 661 O O . GLY A 1 82 ? -15.655 -13.156 -1.299 1.00 42.75 82 GLY A O 1
ATOM 662 N N . GLU A 1 83 ? -15.472 -15.377 -1.509 1.00 42.59 83 GLU A N 1
ATOM 663 C CA . GLU A 1 83 ? -14.736 -15.332 -2.781 1.00 42.59 83 GLU A CA 1
ATOM 664 C C . GLU A 1 83 ? -15.545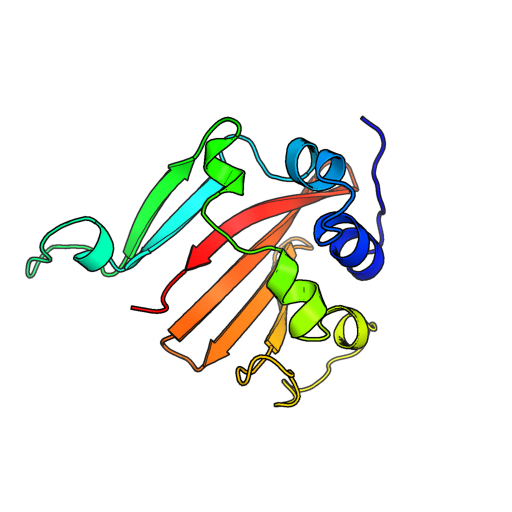 -14.575 -3.845 1.00 42.59 83 GLU A C 1
ATOM 666 O O . GLU A 1 83 ? -16.450 -15.125 -4.473 1.00 42.59 83 GLU A O 1
ATOM 671 N N . MET A 1 84 ? -15.225 -13.303 -4.063 1.00 48.03 84 MET A N 1
ATOM 672 C CA . MET A 1 84 ? -15.705 -12.573 -5.223 1.00 48.03 84 MET A CA 1
ATOM 673 C C . MET A 1 84 ? -14.699 -12.778 -6.346 1.00 48.03 84 MET A C 1
ATOM 675 O O . MET A 1 84 ? -13.514 -12.466 -6.214 1.00 48.03 84 MET A O 1
ATOM 679 N N . LYS A 1 85 ? -15.183 -13.320 -7.468 1.00 46.59 85 LYS A N 1
ATOM 680 C CA . LYS A 1 85 ? -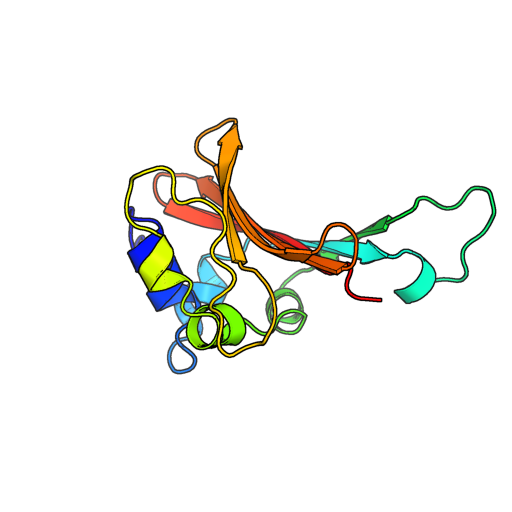14.433 -13.306 -8.724 1.00 46.59 85 LYS A CA 1
ATOM 681 C C . LYS A 1 85 ? -14.005 -11.859 -9.016 1.00 46.59 85 LYS A C 1
ATOM 683 O O . LYS A 1 85 ? -14.782 -10.950 -8.733 1.00 46.59 85 LYS A O 1
ATOM 688 N N . PRO A 1 86 ? -12.811 -11.625 -9.583 1.00 51.28 86 PRO A N 1
ATOM 689 C CA . PRO A 1 86 ? -12.369 -10.285 -9.952 1.00 51.28 86 PRO A CA 1
ATOM 690 C C . PRO A 1 86 ? -13.377 -9.650 -10.922 1.00 51.28 86 PRO A C 1
ATOM 692 O O . PRO A 1 86 ? -13.434 -9.993 -12.103 1.00 51.28 86 PRO A O 1
ATOM 695 N N . GLU A 1 87 ? -14.220 -8.747 -10.423 1.00 51.56 87 GLU A N 1
ATOM 696 C CA . GLU A 1 87 ? -15.193 -8.043 -11.251 1.00 51.56 87 GLU A CA 1
ATOM 697 C C . GLU A 1 87 ? -14.545 -6.815 -11.900 1.00 51.56 87 GLU A C 1
ATOM 699 O O . GLU A 1 87 ? -13.876 -6.002 -11.256 1.00 51.56 87 GLU A O 1
ATOM 704 N N . ARG A 1 88 ? -14.756 -6.648 -13.209 1.00 51.88 88 ARG A N 1
ATOM 705 C CA . ARG A 1 88 ? -14.157 -5.579 -14.034 1.00 51.88 88 ARG A CA 1
ATOM 706 C C . ARG A 1 88 ? -14.752 -4.180 -13.808 1.00 51.88 88 ARG A C 1
ATOM 708 O O . ARG A 1 88 ? -14.599 -3.318 -14.662 1.00 51.88 88 ARG A O 1
ATOM 715 N N . GLN A 1 89 ? -15.468 -3.932 -12.714 1.00 51.75 89 GLN A N 1
ATOM 716 C CA . GLN A 1 89 ? -16.159 -2.653 -12.509 1.00 51.75 89 GLN A CA 1
ATOM 717 C C . GLN A 1 89 ? -15.407 -1.743 -11.535 1.00 51.75 89 GLN A C 1
ATOM 719 O O . GLN A 1 89 ? -15.779 -1.632 -10.368 1.00 51.75 89 GLN A O 1
ATOM 724 N N . SER A 1 90 ? -14.320 -1.122 -11.992 1.00 52.91 90 SER A N 1
ATOM 725 C CA . SER A 1 90 ? -13.729 0.031 -11.303 1.00 52.91 90 SER A CA 1
ATOM 726 C C . SER A 1 90 ? -13.901 1.272 -12.181 1.00 52.91 90 SER A C 1
ATOM 728 O O . SER A 1 90 ? -13.793 1.182 -13.404 1.00 52.91 90 SER A O 1
ATOM 730 N N . GLU A 1 91 ? -14.184 2.434 -11.584 1.00 54.69 91 GLU A N 1
ATOM 731 C CA . GLU A 1 91 ? -14.285 3.706 -12.329 1.00 54.69 91 GLU A CA 1
ATOM 732 C C . GLU A 1 91 ? -12.916 4.173 -12.857 1.00 54.69 91 GLU A C 1
ATOM 734 O O . GLU A 1 91 ? -12.838 5.067 -13.693 1.00 54.69 91 GLU A O 1
ATOM 739 N N . VAL A 1 92 ? -11.838 3.519 -12.410 1.00 56.69 92 VAL A N 1
ATOM 740 C CA . VAL A 1 92 ? -10.447 3.769 -12.809 1.00 56.69 92 VAL A CA 1
ATOM 741 C C . VAL A 1 92 ? -10.071 3.009 -14.089 1.00 56.69 92 VAL A C 1
ATOM 743 O O . VAL A 1 92 ? -8.979 3.197 -14.609 1.00 56.69 92 VAL A O 1
ATOM 746 N N . GLY A 1 93 ? -10.951 2.143 -14.609 1.00 60.44 93 GLY A N 1
ATOM 747 C CA . GLY A 1 93 ? -10.737 1.414 -15.866 1.00 60.44 93 GLY A CA 1
ATOM 748 C C . GLY A 1 93 ? -9.871 0.152 -15.758 1.00 60.44 93 GLY A C 1
ATOM 749 O O . GLY A 1 93 ? -9.699 -0.540 -16.758 1.00 60.44 93 GLY A O 1
ATOM 750 N N . TYR A 1 94 ? -9.385 -0.194 -14.560 1.00 65.38 94 TYR A N 1
ATOM 751 C CA . TYR A 1 94 ? -8.565 -1.389 -14.315 1.00 65.38 94 TYR A CA 1
ATOM 752 C C . TYR A 1 94 ? -9.279 -2.395 -13.399 1.00 65.38 94 TYR A C 1
ATOM 754 O O . TYR A 1 94 ? -9.977 -1.980 -12.466 1.00 65.38 94 TYR A O 1
ATOM 762 N N . PRO A 1 95 ? -9.122 -3.714 -13.609 1.00 72.06 95 PRO A N 1
ATOM 763 C CA . PRO A 1 95 ? -9.622 -4.714 -12.670 1.00 72.06 95 PRO A CA 1
ATOM 764 C C . PRO A 1 95 ? -8.994 -4.549 -11.283 1.00 72.06 95 PRO A C 1
ATOM 766 O O . PRO A 1 95 ? -7.833 -4.162 -11.165 1.00 72.06 95 PRO A O 1
ATOM 769 N N . VAL A 1 96 ? -9.769 -4.872 -10.244 1.00 76.75 96 VAL A N 1
ATOM 770 C CA . VAL A 1 96 ? -9.272 -4.962 -8.865 1.00 76.75 96 VAL A CA 1
ATOM 771 C C . VAL A 1 96 ? -9.539 -6.348 -8.299 1.00 76.75 96 VAL A C 1
ATOM 773 O O . VAL A 1 96 ? -10.678 -6.826 -8.350 1.00 76.75 96 VAL A O 1
ATOM 776 N N . SER A 1 97 ? -8.521 -6.947 -7.690 1.00 78.38 97 SER A N 1
ATOM 777 C CA . SER A 1 97 ? -8.626 -8.166 -6.883 1.00 78.38 97 SER A CA 1
ATOM 778 C C . SER A 1 97 ? -8.161 -7.925 -5.452 1.00 78.38 97 SER A C 1
ATOM 780 O O . SER A 1 97 ? -7.293 -7.096 -5.192 1.00 78.38 97 SER A O 1
ATOM 782 N N . ILE A 1 98 ? -8.753 -8.664 -4.512 1.00 81.00 98 ILE A N 1
ATOM 783 C CA . ILE A 1 98 ? -8.258 -8.761 -3.139 1.00 81.00 98 ILE A CA 1
ATOM 784 C C . ILE A 1 98 ? -7.983 -10.231 -2.862 1.00 81.00 98 ILE A C 1
ATOM 786 O O . ILE A 1 98 ? -8.912 -11.040 -2.852 1.00 81.00 98 ILE A O 1
ATOM 790 N N . LEU A 1 99 ? -6.722 -10.581 -2.633 1.00 83.06 99 LEU A N 1
ATOM 791 C CA . LEU A 1 99 ? -6.311 -11.964 -2.413 1.00 83.06 99 LEU A CA 1
ATOM 792 C C . LEU A 1 99 ? -5.930 -12.181 -0.950 1.00 83.06 99 LEU A C 1
ATOM 794 O O . LEU A 1 99 ? -5.369 -11.308 -0.286 1.00 83.06 99 LEU A O 1
ATOM 798 N N . THR A 1 100 ? -6.241 -13.368 -0.433 1.00 83.69 100 THR A N 1
ATOM 799 C CA . THR A 1 100 ? -5.725 -13.807 0.869 1.00 83.69 100 THR A CA 1
ATOM 800 C C . THR A 1 100 ? -4.356 -14.435 0.655 1.00 83.69 100 THR A C 1
ATOM 802 O O . THR A 1 100 ? -4.214 -15.348 -0.154 1.00 83.69 100 THR A O 1
ATOM 805 N N . MET A 1 101 ? -3.355 -13.960 1.387 1.00 78.50 101 MET A N 1
ATOM 806 C CA . MET A 1 101 ? -1.997 -14.499 1.351 1.00 78.50 101 MET A CA 1
ATOM 807 C C . MET A 1 101 ? -1.757 -15.437 2.538 1.00 78.50 101 MET A C 1
ATOM 809 O O . MET A 1 101 ? -2.482 -15.412 3.537 1.00 78.50 101 MET A O 1
ATOM 813 N N . ALA A 1 102 ? -0.705 -16.255 2.455 1.00 77.00 102 ALA A N 1
ATOM 814 C CA . ALA A 1 102 ? -0.253 -17.054 3.590 1.00 77.00 102 ALA A CA 1
ATOM 815 C C . ALA A 1 102 ? 0.012 -16.163 4.823 1.00 77.00 102 ALA A C 1
ATOM 817 O O . ALA A 1 102 ? 0.483 -15.034 4.695 1.00 77.00 102 ALA A O 1
ATOM 818 N N . GLY A 1 103 ? -0.289 -16.670 6.023 1.00 73.88 103 GLY A N 1
ATOM 819 C CA . GLY A 1 103 ? -0.042 -15.938 7.272 1.00 73.88 103 GLY A CA 1
ATOM 820 C C . GLY A 1 103 ? -1.010 -14.782 7.557 1.00 73.88 103 GLY A C 1
ATOM 821 O O . GLY A 1 103 ? -0.602 -13.808 8.182 1.00 73.88 103 GLY A O 1
ATOM 822 N N . ASP A 1 104 ? -2.273 -14.884 7.119 1.00 76.62 104 ASP A N 1
ATOM 823 C CA . ASP A 1 104 ? -3.318 -13.855 7.314 1.00 76.62 104 ASP A CA 1
ATOM 824 C C . ASP A 1 104 ? -2.959 -12.509 6.653 1.00 76.62 104 ASP A C 1
ATOM 826 O O . ASP A 1 104 ? -3.337 -11.441 7.128 1.00 76.62 104 ASP A O 1
ATOM 830 N N . GLY A 1 105 ? -2.181 -12.552 5.566 1.00 84.19 105 GLY A N 1
ATOM 831 C CA . GLY A 1 105 ? -1.897 -11.393 4.723 1.00 84.19 105 GLY A CA 1
ATOM 832 C C . GLY A 1 105 ? -3.022 -11.122 3.723 1.00 84.19 105 GLY A C 1
ATOM 833 O O . GLY A 1 105 ? -3.832 -12.000 3.409 1.00 84.19 105 GLY A O 1
ATOM 834 N N . ARG A 1 106 ? -3.065 -9.901 3.195 1.00 85.88 106 ARG A N 1
ATOM 835 C CA . ARG A 1 106 ? -3.986 -9.487 2.131 1.00 85.88 106 ARG A CA 1
ATOM 836 C C . ARG A 1 106 ? -3.209 -8.758 1.047 1.00 85.88 106 ARG A C 1
ATOM 838 O O . ARG A 1 106 ? -2.452 -7.851 1.378 1.00 85.88 106 ARG A O 1
ATOM 845 N N . SER A 1 107 ? -3.417 -9.110 -0.217 1.00 84.50 107 SER A N 1
ATOM 846 C CA . SER A 1 107 ? -3.004 -8.255 -1.332 1.00 84.50 107 SER A CA 1
ATOM 847 C C . SER A 1 107 ? -4.215 -7.530 -1.905 1.00 84.50 107 SER A C 1
ATOM 849 O O . SER A 1 107 ? -5.319 -8.077 -1.913 1.00 84.50 107 SER A O 1
ATOM 851 N N . VAL A 1 108 ? -4.019 -6.287 -2.331 1.00 84.69 108 VAL A N 1
ATOM 852 C CA . VAL A 1 108 ? -4.963 -5.555 -3.176 1.00 84.69 108 VAL A CA 1
ATOM 853 C C . VAL A 1 108 ? -4.239 -5.245 -4.471 1.00 84.69 108 VAL A C 1
ATOM 855 O O . VAL A 1 108 ? -3.235 -4.534 -4.441 1.00 84.69 108 VAL A O 1
ATOM 858 N N . ASP A 1 109 ? -4.753 -5.753 -5.580 1.00 82.12 109 ASP A N 1
ATOM 859 C CA . ASP A 1 109 ? -4.099 -5.645 -6.877 1.00 82.12 109 ASP A CA 1
ATOM 860 C C . ASP A 1 109 ? -4.965 -4.796 -7.809 1.00 82.12 109 ASP A C 1
ATOM 862 O O . ASP A 1 109 ? -6.188 -4.955 -7.843 1.00 82.12 109 ASP A O 1
ATOM 866 N N . PHE A 1 110 ? -4.339 -3.893 -8.560 1.00 76.75 110 PHE A N 1
ATOM 867 C CA . PHE A 1 110 ? -4.982 -3.009 -9.527 1.00 76.75 110 PHE A CA 1
ATOM 868 C C . PHE A 1 110 ? -4.320 -3.166 -10.892 1.00 76.75 110 PHE A C 1
ATOM 870 O O . PHE A 1 110 ? -3.222 -2.647 -11.103 1.00 76.75 110 PHE A O 1
ATOM 877 N N . GLY A 1 111 ? -5.000 -3.797 -11.846 1.00 71.50 111 GLY A N 1
ATOM 878 C CA . GLY A 1 111 ? -4.455 -3.991 -13.190 1.00 71.50 111 GLY A CA 1
ATOM 879 C C . GLY A 1 111 ? -4.786 -5.340 -13.815 1.00 71.50 111 GLY A C 1
ATOM 880 O O . GLY A 1 111 ? -5.707 -6.037 -13.386 1.00 71.50 111 GLY A O 1
ATOM 881 N N . MET A 1 112 ? -4.036 -5.695 -14.857 1.00 63.44 112 MET A N 1
ATOM 882 C CA . MET A 1 112 ? -4.097 -6.990 -15.545 1.00 63.44 112 MET A CA 1
ATOM 883 C C . MET A 1 112 ? -2.694 -7.579 -15.640 1.00 63.44 112 MET A C 1
ATOM 8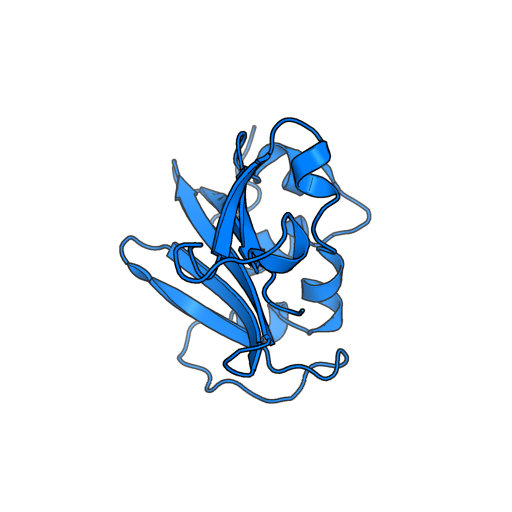85 O O . MET A 1 112 ? -1.778 -6.815 -15.890 1.00 63.44 112 MET A O 1
ATOM 889 N N . GLU A 1 113 ? -2.563 -8.900 -15.474 1.00 59.03 113 GLU A N 1
ATOM 890 C CA . GLU A 1 113 ? -1.362 -9.762 -15.596 1.00 59.03 113 GLU A CA 1
ATOM 891 C C . GLU A 1 113 ? 0.033 -9.110 -15.482 1.00 59.03 113 GLU A C 1
ATOM 893 O O . GLU A 1 113 ? 0.756 -9.436 -14.544 1.00 59.03 113 GLU A O 1
ATOM 898 N N . TYR A 1 114 ? 0.422 -8.232 -16.409 1.00 57.44 114 TYR A N 1
ATOM 899 C CA . TYR A 1 114 ? 1.757 -7.627 -16.496 1.00 57.44 114 TYR A CA 1
ATOM 900 C C . TYR A 1 114 ? 1.821 -6.129 -16.135 1.00 57.44 114 TYR A C 1
ATOM 902 O O . TYR A 1 114 ? 2.913 -5.624 -15.930 1.00 57.44 114 TYR A O 1
ATOM 910 N N . GLU A 1 115 ? 0.682 -5.446 -15.985 1.00 67.31 115 GLU A N 1
ATOM 911 C CA . GLU A 1 115 ? 0.563 -4.028 -15.603 1.00 67.31 115 GLU A CA 1
ATOM 912 C C . GLU A 1 115 ? -0.237 -3.906 -14.296 1.00 67.31 115 GLU A C 1
ATOM 914 O O . GLU A 1 115 ? -1.388 -3.455 -14.277 1.00 67.31 115 GLU A O 1
ATOM 919 N N . VAL A 1 116 ? 0.332 -4.393 -13.191 1.00 77.12 116 VAL A N 1
ATOM 920 C CA . VAL A 1 116 ? -0.372 -4.498 -11.904 1.00 77.12 116 VAL A CA 1
ATOM 921 C C . VAL A 1 116 ? 0.328 -3.685 -10.821 1.00 77.12 116 VAL A C 1
ATOM 923 O O . VAL A 1 116 ? 1.492 -3.924 -10.501 1.00 77.12 116 VAL A O 1
ATOM 926 N N . ASP A 1 117 ? -0.427 -2.791 -10.182 1.00 83.69 117 ASP A N 1
ATOM 927 C CA . ASP A 1 117 ? -0.047 -2.226 -8.887 1.00 83.69 117 ASP A CA 1
ATOM 928 C C . ASP A 1 117 ? -0.541 -3.161 -7.781 1.00 83.69 117 ASP A C 1
ATOM 930 O O . ASP A 1 117 ? -1.737 -3.438 -7.698 1.00 83.69 117 ASP A O 1
ATOM 934 N N . THR A 1 118 ? 0.349 -3.644 -6.916 1.00 86.94 118 THR A N 1
ATOM 935 C CA . THR A 1 118 ? 0.003 -4.550 -5.810 1.00 86.94 118 THR A CA 1
ATOM 936 C C . THR A 1 118 ? 0.335 -3.926 -4.462 1.00 86.94 118 THR A C 1
ATOM 938 O O . THR A 1 118 ? 1.458 -3.484 -4.222 1.00 86.94 118 THR A O 1
ATOM 941 N N . TYR A 1 119 ? -0.622 -3.970 -3.539 1.00 88.88 119 TYR A N 1
ATOM 942 C CA . TYR A 1 119 ? -0.465 -3.527 -2.157 1.00 88.88 119 TYR A CA 1
ATOM 943 C C . TYR A 1 119 ? -0.564 -4.716 -1.217 1.00 88.88 119 TYR A C 1
ATOM 945 O O . TYR A 1 119 ? -1.628 -5.316 -1.078 1.00 88.88 119 TYR A O 1
ATOM 953 N N . VAL A 1 120 ? 0.532 -5.037 -0.536 1.00 91.19 120 VAL A N 1
ATOM 954 C CA . VAL A 1 120 ? 0.599 -6.168 0.388 1.00 91.19 120 VAL A CA 1
ATOM 955 C C . VAL A 1 120 ? 0.453 -5.675 1.817 1.00 91.19 120 VAL A C 1
ATOM 957 O O . VAL A 1 120 ? 1.349 -5.044 2.385 1.00 91.19 120 VAL A O 1
ATOM 960 N N . PHE A 1 121 ? -0.674 -6.025 2.419 1.00 92.25 121 PHE A N 1
ATOM 961 C CA . PHE A 1 121 ? -0.961 -5.802 3.820 1.00 92.25 121 PHE A CA 1
ATOM 962 C C . PHE A 1 121 ? -0.679 -7.062 4.629 1.00 92.25 121 PHE A C 1
ATOM 964 O O . PHE A 1 121 ? -1.093 -8.167 4.276 1.00 92.25 121 PHE A O 1
ATOM 971 N N . ARG A 1 122 ? -0.019 -6.890 5.771 1.00 92.44 122 ARG A N 1
ATOM 972 C CA . ARG A 1 122 ? 0.226 -7.965 6.735 1.00 92.44 122 ARG A CA 1
ATOM 973 C C . ARG A 1 122 ? -0.373 -7.625 8.082 1.00 92.44 122 ARG A C 1
ATOM 975 O O . ARG A 1 122 ? -0.454 -6.455 8.461 1.00 92.44 122 ARG A O 1
ATOM 982 N N . ARG A 1 123 ? -0.727 -8.657 8.841 1.00 90.06 123 ARG A N 1
ATOM 983 C CA . ARG A 1 123 ? -1.079 -8.494 10.246 1.00 90.06 123 ARG A CA 1
ATOM 984 C C . ARG A 1 123 ? 0.160 -8.505 11.132 1.00 90.06 123 ARG A C 1
ATOM 986 O O . ARG A 1 123 ? 0.985 -9.408 11.067 1.00 90.06 123 ARG A O 1
ATOM 993 N N . SER A 1 124 ? 0.265 -7.498 11.991 1.00 87.25 124 SER A N 1
ATOM 994 C CA . SER A 1 124 ? 1.267 -7.397 13.051 1.00 87.25 124 SER A CA 1
ATOM 995 C C . SER A 1 124 ? 0.588 -6.892 14.318 1.0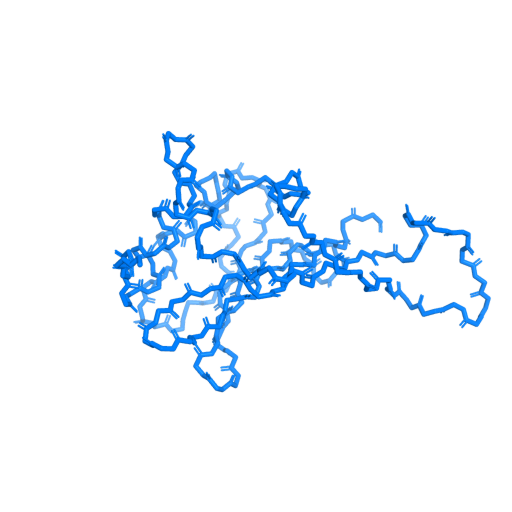0 87.25 124 SER A C 1
ATOM 997 O O . SER A 1 124 ? -0.179 -5.934 14.270 1.00 87.25 124 SER A O 1
ATOM 999 N N . GLN A 1 125 ? 0.807 -7.571 15.448 1.00 84.75 125 GLN A N 1
ATOM 1000 C CA . GLN A 1 125 ? 0.210 -7.214 16.747 1.00 84.75 125 GLN A CA 1
ATOM 1001 C C . GLN A 1 125 ? -1.324 -7.005 16.701 1.00 84.75 125 GLN A C 1
ATOM 1003 O O . GLN A 1 125 ? -1.887 -6.205 17.444 1.00 84.75 125 GLN A O 1
ATOM 1008 N N . GLY A 1 126 ? -2.016 -7.735 15.818 1.00 86.06 126 GLY A N 1
ATOM 1009 C CA . GLY A 1 126 ? -3.469 -7.645 15.643 1.00 86.06 126 GLY A CA 1
ATOM 1010 C C . GLY A 1 126 ? -3.963 -6.473 14.784 1.00 86.06 126 GLY A C 1
ATOM 1011 O O . GLY A 1 126 ? -5.175 -6.282 14.702 1.00 86.06 126 GLY A O 1
ATOM 1012 N N . CYS A 1 127 ? -3.066 -5.725 14.137 1.00 90.88 127 CYS A N 1
ATOM 1013 C CA . CYS A 1 127 ? -3.382 -4.631 13.217 1.00 90.88 127 CYS A CA 1
ATOM 1014 C C . CYS A 1 127 ? -2.828 -4.898 11.823 1.00 90.88 127 CYS A C 1
ATOM 1016 O O . CYS A 1 127 ? -1.856 -5.635 11.667 1.00 90.88 127 CYS A O 1
ATOM 1018 N N . TRP A 1 128 ? -3.442 -4.289 10.815 1.00 93.25 128 TRP A N 1
ATOM 1019 C CA . TRP A 1 128 ? -2.959 -4.357 9.441 1.00 93.25 128 TRP A CA 1
ATOM 1020 C C . TRP A 1 128 ? -1.934 -3.262 9.170 1.00 93.25 128 TRP A C 1
ATOM 1022 O O . TRP A 1 128 ? -2.120 -2.123 9.593 1.00 93.25 128 TRP A O 1
ATOM 1032 N N . TYR A 1 129 ? -0.888 -3.615 8.432 1.00 93.12 129 TYR A N 1
ATOM 1033 C CA . TYR A 1 129 ? 0.161 -2.706 7.987 1.00 93.12 129 TYR A CA 1
ATOM 1034 C C . TYR A 1 129 ? 0.428 -2.928 6.507 1.00 93.12 129 TYR A C 1
ATOM 1036 O O . TYR A 1 129 ? 0.540 -4.082 6.087 1.00 93.12 129 TYR A O 1
ATOM 1044 N N . LEU A 1 130 ? 0.562 -1.849 5.735 1.00 93.12 130 LEU A N 1
ATOM 1045 C CA . LEU A 1 130 ? 1.133 -1.929 4.395 1.00 93.12 130 LEU A CA 1
ATOM 1046 C C . LEU A 1 130 ? 2.624 -2.249 4.535 1.00 93.12 130 LEU A C 1
ATOM 1048 O O . LEU A 1 130 ? 3.377 -1.454 5.096 1.00 93.12 130 LEU A O 1
ATOM 1052 N N . ALA A 1 131 ? 3.025 -3.420 4.051 1.00 92.75 131 ALA A N 1
ATOM 1053 C CA . ALA A 1 131 ? 4.376 -3.951 4.213 1.00 92.75 131 ALA A CA 1
ATOM 1054 C C . ALA A 1 131 ? 5.194 -3.916 2.925 1.00 92.75 131 ALA A C 1
ATOM 1056 O O . ALA A 1 131 ? 6.412 -3.754 2.964 1.00 92.75 131 ALA A O 1
ATOM 1057 N N . ARG A 1 132 ? 4.519 -4.058 1.783 1.00 92.69 132 ARG A N 1
ATOM 1058 C CA . ARG A 1 132 ? 5.138 -3.975 0.465 1.00 92.69 132 ARG A CA 1
ATOM 1059 C C . ARG A 1 132 ? 4.174 -3.338 -0.512 1.00 92.69 132 ARG A C 1
ATOM 1061 O O . ARG A 1 132 ? 2.967 -3.574 -0.449 1.00 92.69 132 ARG A O 1
ATOM 1068 N N . ALA A 1 133 ? 4.729 -2.564 -1.421 1.00 91.19 133 ALA A N 1
ATOM 1069 C CA . ALA A 1 133 ? 4.008 -2.025 -2.547 1.00 91.19 133 ALA A CA 1
ATOM 1070 C C . ALA A 1 133 ? 4.812 -2.286 -3.824 1.00 91.19 133 ALA A C 1
ATOM 1072 O O . ALA A 1 133 ? 6.039 -2.188 -3.834 1.00 91.19 133 ALA A O 1
ATOM 1073 N N . ILE A 1 134 ? 4.112 -2.686 -4.874 1.00 89.81 134 ILE A N 1
ATOM 1074 C CA . ILE A 1 134 ? 4.676 -3.093 -6.158 1.00 89.81 134 ILE A CA 1
ATOM 1075 C C . ILE A 1 134 ? 3.966 -2.251 -7.212 1.00 89.81 134 ILE A C 1
ATOM 1077 O O . ILE A 1 134 ? 2.740 -2.196 -7.196 1.00 89.81 134 ILE A O 1
ATOM 1081 N N . ASN A 1 135 ? 4.709 -1.587 -8.086 1.00 88.19 135 ASN A N 1
ATOM 1082 C CA . ASN A 1 135 ? 4.156 -0.835 -9.209 1.00 88.19 135 ASN A CA 1
ATOM 1083 C C . ASN A 1 135 ? 4.838 -1.327 -10.479 1.00 88.19 135 ASN A C 1
ATOM 1085 O O . ASN A 1 135 ? 6.001 -1.004 -10.684 1.00 88.19 135 ASN A O 1
ATOM 1089 N N . LEU A 1 136 ? 4.138 -2.136 -11.278 1.00 82.75 136 LEU A N 1
ATOM 1090 C CA . LEU A 1 136 ? 4.652 -2.722 -12.523 1.00 82.75 136 LEU A CA 1
ATOM 1091 C C . LEU A 1 136 ? 3.981 -2.123 -13.768 1.00 82.75 136 LEU A C 1
ATOM 1093 O O . LEU A 1 136 ? 3.813 -2.819 -14.758 1.00 82.75 136 LEU A O 1
ATOM 1097 N N . ARG A 1 137 ? 3.516 -0.870 -13.714 1.00 71.56 137 ARG A N 1
ATOM 1098 C CA . ARG A 1 137 ? 2.727 -0.254 -14.798 1.00 71.56 137 ARG A CA 1
ATOM 1099 C C . ARG A 1 137 ? 3.526 0.313 -15.985 1.00 71.56 137 ARG A C 1
ATOM 1101 O O . ARG A 1 137 ? 2.909 0.976 -16.812 1.00 71.56 137 ARG A O 1
ATOM 1108 N N . ASP A 1 138 ? 4.829 0.069 -16.080 1.00 57.84 138 ASP A N 1
ATOM 1109 C CA . ASP A 1 138 ? 5.696 0.582 -17.161 1.00 57.84 138 ASP A CA 1
ATOM 1110 C C . ASP A 1 138 ? 6.241 -0.542 -18.058 1.00 57.84 138 ASP A C 1
ATOM 1112 O O . ASP A 1 138 ? 6.663 -1.589 -17.505 1.00 57.84 138 ASP A O 1
#

Sequence (138 aa):
MSCPSKDFGTLLQRYADSADESVRRSFTDDPLDYEVPTHTVEKETDTSPATHLSKRTGLSRLELFPYRYFKDAKVFDRVVPGEMKPERQSEVGYPVSILTMAGDGRSVDFGMEYEVDTYVFRRSQGCWYLARAINLRD